Protein AF-A0A8X7RG15-F1 (afdb_monomer_lite)

pLDDT: mean 77.09, std 10.19, range [44.75, 89.31]

Secondary structure (DSSP, 8-state):
---------SSSPP---------------STT-EEEEEEEEEE-TTSSS-EEEEEEEEEE-------

Organism: Brassica carinata (NCBI:txid52824)

InterPro domains:
  IPR004314 Neprosin [PS52045] (1-67)
  IPR053168 Glutamic endopeptidase [PTHR31589] (13-63)

Sequence (67 aa):
MFNAISYVEGENKYYGTKLTINVWEPKIQQQYEFTFLQIWLLSDLFRKYLNNIEVGWQISRIYMVTN

Radius of gyration: 17.29 Å; chains: 1; bounding box: 40×29×44 Å

Structure (mmCIF, N/CA/C/O backbone):
data_AF-A0A8X7RG15-F1
#
_entry.id   AF-A0A8X7RG15-F1
#
loop_
_atom_site.group_PDB
_atom_site.id
_atom_site.type_symbol
_atom_site.label_atom_id
_atom_site.label_alt_id
_atom_site.label_comp_id
_atom_site.label_asym_id
_atom_site.label_entity_id
_atom_site.label_seq_id
_atom_site.pdbx_PDB_ins_code
_atom_site.Cartn_x
_atom_site.Cartn_y
_atom_site.Cartn_z
_atom_site.occupancy
_atom_site.B_iso_or_equiv
_atom_site.auth_seq_id
_atom_site.auth_comp_id
_atom_site.auth_asym_id
_atom_site.auth_atom_id
_atom_site.pdbx_PDB_model_num
ATOM 1 N N . MET A 1 1 ? -0.677 -7.092 11.742 1.00 54.69 1 MET A N 1
ATOM 2 C CA . MET A 1 1 ? -0.073 -6.339 10.624 1.00 54.69 1 MET A CA 1
ATOM 3 C C . MET A 1 1 ? 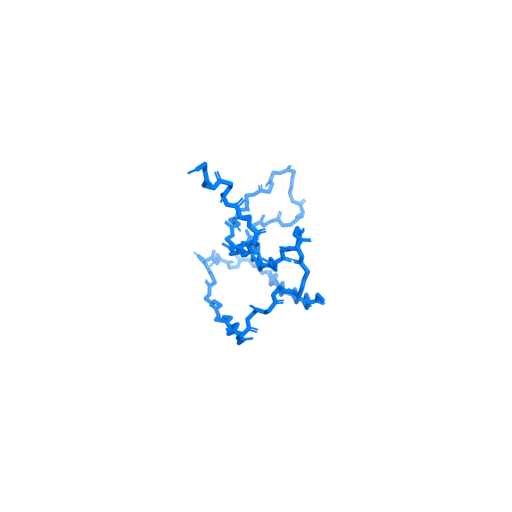0.201 -7.337 9.512 1.00 54.69 1 MET A C 1
ATOM 5 O O . MET A 1 1 ? 0.915 -8.297 9.764 1.00 54.69 1 MET A O 1
ATOM 9 N N . PHE A 1 2 ? -0.432 -7.181 8.350 1.00 62.31 2 PHE A N 1
ATOM 10 C CA . PHE A 1 2 ? -0.143 -8.006 7.175 1.00 62.31 2 PHE A CA 1
ATOM 11 C C . PHE A 1 2 ? 0.740 -7.184 6.245 1.00 62.31 2 PHE A C 1
ATOM 13 O O . PHE A 1 2 ? 0.333 -6.103 5.833 1.00 62.31 2 PHE A O 1
ATOM 20 N N . ASN A 1 3 ? 1.931 -7.694 5.943 1.00 75.50 3 ASN A N 1
ATOM 21 C CA . ASN A 1 3 ? 2.867 -7.056 5.027 1.00 75.50 3 ASN A CA 1
ATOM 22 C C . ASN A 1 3 ? 3.109 -8.005 3.856 1.00 75.50 3 ASN A C 1
ATOM 24 O O . ASN A 1 3 ? 3.326 -9.199 4.059 1.00 75.50 3 ASN A O 1
ATOM 28 N N . ALA A 1 4 ? 3.083 -7.468 2.644 1.00 81.88 4 ALA A N 1
ATOM 29 C CA . ALA A 1 4 ? 3.470 -8.173 1.434 1.00 81.88 4 ALA A CA 1
ATOM 30 C C . ALA A 1 4 ? 4.373 -7.251 0.618 1.00 81.88 4 ALA A C 1
ATOM 32 O O . ALA A 1 4 ? 4.120 -6.049 0.531 1.00 81.88 4 ALA A O 1
ATOM 33 N N . ILE A 1 5 ? 5.428 -7.816 0.039 1.00 84.44 5 ILE A N 1
ATOM 34 C CA . ILE A 1 5 ? 6.369 -7.092 -0.812 1.00 84.44 5 ILE A CA 1
ATOM 35 C C . ILE A 1 5 ? 6.440 -7.840 -2.136 1.00 84.44 5 ILE A C 1
ATOM 37 O O . ILE A 1 5 ? 6.642 -9.052 -2.159 1.00 84.44 5 ILE A O 1
ATOM 41 N N . SER A 1 6 ? 6.268 -7.104 -3.229 1.00 83.12 6 SER A N 1
ATOM 42 C CA . SER A 1 6 ? 6.496 -7.596 -4.583 1.00 83.12 6 SER A CA 1
ATOM 43 C C . SER A 1 6 ? 7.594 -6.758 -5.216 1.00 83.12 6 SER A C 1
ATOM 45 O O . SER A 1 6 ? 7.554 -5.530 -5.140 1.00 83.12 6 SER A O 1
ATOM 47 N N . TYR A 1 7 ? 8.551 -7.423 -5.854 1.00 85.25 7 TYR A N 1
ATOM 48 C CA . TYR A 1 7 ? 9.672 -6.797 -6.541 1.00 85.25 7 TYR A CA 1
ATOM 49 C C . TYR A 1 7 ? 9.817 -7.396 -7.937 1.00 85.25 7 TYR A C 1
ATOM 51 O O . TYR A 1 7 ? 9.614 -8.594 -8.127 1.00 85.25 7 TYR A O 1
ATOM 59 N N . VAL A 1 8 ? 10.145 -6.546 -8.907 1.00 83.62 8 VAL A N 1
ATOM 60 C CA . VAL A 1 8 ? 10.402 -6.941 -10.290 1.00 83.62 8 VAL A CA 1
ATOM 61 C C . VAL A 1 8 ? 11.704 -6.285 -10.726 1.00 83.62 8 VAL A C 1
ATOM 63 O O . VAL A 1 8 ? 11.901 -5.089 -10.513 1.00 83.62 8 VAL A O 1
ATOM 66 N N . GLU A 1 9 ? 12.565 -7.075 -11.357 1.00 81.50 9 GLU A N 1
ATOM 67 C CA . GLU A 1 9 ? 13.828 -6.640 -11.944 1.00 81.50 9 GLU A CA 1
ATOM 68 C C . GLU A 1 9 ? 13.783 -6.861 -13.460 1.00 81.50 9 GLU A C 1
ATOM 70 O O . GLU A 1 9 ? 13.238 -7.856 -13.940 1.00 81.50 9 GLU A O 1
ATOM 75 N N . GLY A 1 10 ? 14.311 -5.914 -14.232 1.00 78.88 10 GLY A N 1
ATOM 76 C CA . GLY A 1 10 ? 14.393 -6.025 -15.684 1.00 78.88 10 GLY A CA 1
ATOM 77 C C . GLY A 1 10 ? 14.650 -4.684 -16.361 1.00 78.88 10 GLY A C 1
ATOM 78 O O . GLY A 1 10 ? 14.402 -3.625 -15.791 1.00 78.88 10 GLY A O 1
ATOM 79 N N . GLU A 1 11 ? 15.124 -4.737 -17.604 1.00 77.12 11 GLU A N 1
ATOM 80 C CA . GLU A 1 11 ? 15.463 -3.548 -18.402 1.00 77.12 11 GLU A CA 1
ATOM 81 C C . GLU A 1 11 ? 14.227 -2.824 -18.967 1.00 77.12 11 GLU A C 1
ATOM 83 O O . GLU A 1 11 ? 14.312 -1.695 -19.457 1.00 77.12 11 GLU A O 1
ATOM 88 N N . ASN A 1 12 ? 13.059 -3.466 -18.889 1.00 81.31 12 ASN A N 1
ATOM 89 C CA . ASN A 1 12 ? 11.809 -2.916 -19.389 1.00 81.31 12 ASN A CA 1
ATOM 90 C C . ASN A 1 12 ? 11.291 -1.786 -18.492 1.00 81.31 12 ASN A C 1
ATOM 92 O O . ASN A 1 12 ? 11.345 -1.850 -17.265 1.00 81.31 12 ASN A O 1
ATOM 96 N N . LYS A 1 13 ? 10.722 -0.752 -19.117 1.00 81.44 13 LYS A N 1
ATOM 97 C CA . LYS A 1 13 ? 10.058 0.340 -18.398 1.00 81.44 13 LYS A CA 1
ATOM 98 C C . LYS A 1 13 ? 8.699 -0.122 -17.874 1.00 81.44 13 LYS A C 1
ATOM 100 O O . LYS A 1 13 ? 7.846 -0.547 -18.650 1.00 81.44 13 LYS A O 1
ATOM 105 N N . TYR A 1 14 ? 8.484 0.039 -16.572 1.00 80.75 14 TYR A N 1
ATOM 106 C CA . TYR A 1 14 ? 7.199 -0.190 -15.913 1.00 80.75 14 TYR A CA 1
ATOM 107 C C . TYR A 1 14 ? 6.540 1.154 -15.603 1.00 80.75 14 TYR A C 1
ATOM 109 O O . TYR A 1 14 ? 7.165 2.039 -15.025 1.00 80.75 14 TYR A O 1
ATOM 117 N N . TYR A 1 15 ? 5.276 1.312 -15.993 1.00 82.94 15 TYR A N 1
ATOM 118 C CA . TYR A 1 15 ? 4.561 2.594 -15.903 1.00 82.94 15 TYR A CA 1
ATOM 119 C C . TYR A 1 15 ? 3.627 2.697 -14.693 1.00 82.94 15 TYR A C 1
ATOM 121 O O . TYR A 1 15 ? 3.062 3.755 -14.434 1.00 82.94 15 TYR A O 1
ATOM 129 N N . GLY A 1 16 ? 3.451 1.610 -13.948 1.00 78.94 16 GLY A N 1
ATOM 130 C CA . GLY A 1 16 ? 2.600 1.583 -12.771 1.00 78.94 16 GLY A CA 1
ATOM 131 C C . GLY A 1 16 ? 2.271 0.164 -12.339 1.00 78.94 16 GLY A C 1
ATOM 132 O O . GLY A 1 16 ? 2.707 -0.813 -12.946 1.00 78.94 16 GLY A O 1
ATOM 133 N N . THR A 1 17 ? 1.475 0.069 -11.282 1.00 79.50 17 THR A N 1
ATOM 134 C CA . THR A 1 17 ? 0.943 -1.187 -10.762 1.00 79.50 17 THR A CA 1
ATOM 135 C C . THR A 1 17 ? -0.536 -1.014 -10.447 1.00 79.50 17 THR A C 1
ATOM 137 O O . THR A 1 17 ? -0.986 0.087 -10.124 1.00 79.50 17 THR A O 1
ATOM 140 N N . LYS A 1 18 ? -1.302 -2.101 -10.543 1.00 84.12 18 LYS A N 1
ATOM 141 C CA . LYS A 1 18 ? -2.691 -2.147 -10.091 1.00 84.12 18 LYS A CA 1
ATOM 142 C C . LYS A 1 18 ? -2.780 -3.156 -8.960 1.00 84.12 18 LYS A C 1
ATOM 144 O O . LYS A 1 18 ? -2.517 -4.336 -9.161 1.00 84.12 18 LYS A O 1
ATOM 149 N N . LEU A 1 19 ? -3.183 -2.679 -7.789 1.00 79.94 19 LEU A N 1
ATOM 150 C CA . LEU A 1 19 ? -3.401 -3.494 -6.603 1.00 79.94 19 LEU A CA 1
ATOM 151 C C . LEU A 1 19 ? -4.850 -3.334 -6.140 1.00 79.94 19 LEU A C 1
ATOM 153 O O . LEU A 1 19 ? -5.428 -2.252 -6.235 1.00 79.94 19 LEU A O 1
ATOM 157 N N . THR A 1 20 ? -5.435 -4.411 -5.627 1.00 82.69 20 THR A N 1
ATOM 158 C CA . THR A 1 20 ? -6.740 -4.383 -4.965 1.00 82.69 20 THR A CA 1
ATOM 159 C C . THR A 1 20 ? -6.566 -4.899 -3.550 1.00 82.69 20 THR A C 1
ATOM 161 O O . THR A 1 20 ? -6.060 -6.000 -3.346 1.00 82.69 20 THR A O 1
ATOM 164 N N . ILE A 1 21 ? -6.986 -4.093 -2.581 1.00 78.56 21 ILE A N 1
ATOM 165 C CA . ILE A 1 21 ? -6.991 -4.450 -1.168 1.00 78.56 21 ILE A CA 1
ATOM 166 C C . ILE A 1 21 ? -8.438 -4.450 -0.704 1.00 78.56 21 ILE A C 1
ATOM 168 O O . ILE A 1 21 ? -9.141 -3.456 -0.864 1.00 78.56 21 ILE A O 1
ATOM 172 N N . ASN A 1 22 ? -8.861 -5.557 -0.104 1.00 79.81 22 ASN A N 1
ATOM 1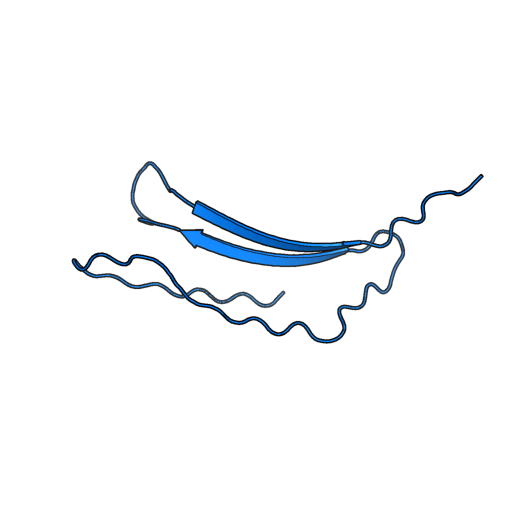73 C CA . ASN A 1 22 ? -10.160 -5.652 0.542 1.00 79.81 22 ASN A CA 1
ATOM 174 C C . ASN A 1 22 ? -9.964 -5.527 2.050 1.00 79.81 22 ASN A C 1
ATOM 176 O O . ASN A 1 22 ? -9.302 -6.364 2.664 1.00 79.81 22 ASN A O 1
ATOM 180 N N . VAL A 1 23 ? -10.542 -4.483 2.636 1.00 75.06 23 VAL A N 1
ATOM 181 C CA . VAL A 1 23 ? -10.555 -4.277 4.086 1.00 75.06 23 VAL A CA 1
ATOM 182 C C . VAL A 1 23 ? -11.962 -4.575 4.579 1.00 75.06 23 VAL A C 1
ATOM 184 O O . VAL A 1 23 ? -12.900 -3.862 4.235 1.00 75.06 23 VAL A O 1
ATOM 187 N N . TRP A 1 24 ? -12.112 -5.631 5.374 1.00 74.88 24 TRP A N 1
ATOM 188 C CA . TRP A 1 24 ? -13.402 -6.014 5.940 1.00 74.88 24 TRP A CA 1
ATOM 189 C C . TRP A 1 24 ? -13.478 -5.606 7.406 1.00 74.88 24 TRP A C 1
ATOM 191 O O . TRP A 1 24 ? -12.640 -6.010 8.205 1.00 74.88 24 TRP A O 1
ATOM 201 N N . GLU A 1 25 ? -14.493 -4.796 7.718 1.00 77.25 25 GLU A N 1
ATOM 202 C CA . GLU A 1 25 ? -14.907 -4.410 9.073 1.00 77.25 25 GLU A CA 1
ATOM 203 C C . GLU A 1 25 ? -13.736 -4.004 10.003 1.00 77.25 25 GLU A C 1
ATOM 205 O O . GLU A 1 25 ? -13.487 -4.661 11.016 1.00 77.25 25 GLU A O 1
ATOM 210 N N . PRO A 1 26 ? -12.985 -2.927 9.687 1.00 71.88 26 PRO A N 1
ATOM 211 C CA . PRO A 1 26 ? -11.890 -2.475 10.539 1.00 71.88 26 PRO A CA 1
ATOM 212 C C . PRO A 1 26 ? -12.442 -2.001 11.893 1.00 71.88 26 PRO A C 1
ATOM 214 O O . PRO A 1 26 ? -13.125 -0.979 11.981 1.00 71.88 26 PRO A O 1
ATOM 217 N N . LYS A 1 27 ? -12.164 -2.762 12.958 1.00 71.62 27 LYS A N 1
ATOM 218 C CA . LYS A 1 27 ? -12.619 -2.469 14.323 1.00 71.62 27 LYS A CA 1
ATOM 219 C C . LYS A 1 27 ? -11.501 -1.824 15.128 1.00 71.62 27 LYS A C 1
ATOM 221 O O . LYS A 1 27 ? -10.435 -2.401 15.294 1.00 71.62 27 LYS A O 1
ATOM 226 N N . ILE A 1 28 ? -11.802 -0.663 15.692 1.00 74.00 28 ILE A N 1
ATOM 227 C CA . ILE A 1 28 ? -11.039 -0.041 16.779 1.00 74.00 28 ILE A CA 1
ATOM 228 C C . ILE A 1 28 ? -11.733 -0.406 18.096 1.00 74.00 28 ILE A C 1
ATOM 230 O O . ILE A 1 28 ? -12.922 -0.107 18.258 1.00 74.00 28 ILE A O 1
ATOM 234 N N . GLN A 1 29 ? -11.049 -1.117 18.992 1.00 71.00 29 GLN A N 1
ATOM 235 C CA . GLN A 1 29 ? -11.649 -1.696 20.201 1.00 71.00 29 GLN A CA 1
ATOM 236 C C . GLN A 1 29 ? -11.596 -0.729 21.389 1.00 71.00 29 GLN A C 1
ATOM 238 O O . GLN A 1 29 ? -12.530 -0.706 22.189 1.00 71.00 29 GLN A O 1
ATOM 243 N N . GLN A 1 30 ? -10.554 0.100 21.474 1.00 77.94 30 GLN A N 1
ATOM 244 C CA . GLN A 1 30 ? -10.310 1.001 22.604 1.00 77.94 30 GLN A CA 1
ATOM 245 C C . GLN A 1 30 ? -10.330 2.481 22.196 1.00 77.94 30 GLN A C 1
ATOM 247 O O . GLN A 1 30 ? -10.212 2.851 21.023 1.00 77.94 30 GLN A O 1
ATOM 252 N N . GLN A 1 31 ? -10.497 3.352 23.192 1.00 73.50 31 GLN A N 1
ATOM 253 C CA . GLN A 1 31 ? -10.314 4.791 23.022 1.00 73.50 31 GLN A CA 1
ATOM 254 C C . GLN A 1 31 ? -8.837 5.070 22.714 1.00 73.50 31 GLN A C 1
ATOM 256 O O . GLN A 1 31 ? -7.961 4.455 23.313 1.00 73.50 31 GLN A O 1
ATOM 261 N N . TYR A 1 32 ? -8.574 5.990 21.783 1.00 78.56 32 TYR A N 1
ATOM 262 C CA . TYR A 1 32 ? -7.224 6.317 21.300 1.00 78.56 32 TYR A CA 1
ATOM 263 C C . TYR A 1 32 ? -6.526 5.216 20.479 1.00 78.56 32 TYR A C 1
ATOM 265 O O . TYR A 1 32 ? -5.329 5.314 20.219 1.00 78.56 32 TYR A O 1
ATOM 273 N N . GLU A 1 33 ? -7.260 4.209 19.998 1.00 82.94 33 GLU A N 1
ATOM 274 C CA . GLU A 1 33 ? -6.753 3.286 18.979 1.00 82.94 33 GLU A CA 1
ATOM 275 C C . GLU A 1 33 ? -6.977 3.807 17.556 1.00 82.94 33 GLU A C 1
ATOM 277 O O . GLU A 1 33 ? -7.927 4.545 17.259 1.00 82.94 33 GLU A O 1
ATOM 282 N N . PHE A 1 34 ? -6.108 3.349 16.655 1.00 81.50 34 PHE A N 1
ATOM 283 C CA . PHE A 1 34 ? -6.247 3.560 15.225 1.00 81.50 34 PHE A CA 1
ATOM 284 C C . PHE A 1 34 ? -5.991 2.270 14.443 1.00 81.50 34 PHE A C 1
ATOM 286 O O . PHE A 1 34 ? -5.215 1.406 14.846 1.00 81.50 34 PHE A O 1
ATOM 293 N N . THR A 1 35 ? -6.655 2.154 13.297 1.00 82.44 35 THR A N 1
ATOM 294 C CA . THR A 1 35 ? -6.333 1.174 12.258 1.00 82.44 35 THR A CA 1
ATOM 295 C C . THR A 1 35 ? -5.699 1.908 11.090 1.00 82.44 35 THR A C 1
ATOM 297 O O . THR A 1 35 ? -6.179 2.970 10.688 1.00 82.44 35 THR A O 1
ATOM 300 N N . PHE A 1 36 ? -4.630 1.337 10.543 1.00 85.75 36 PHE A N 1
ATOM 301 C CA . PHE A 1 36 ? -3.869 1.926 9.452 1.00 85.75 36 PHE A CA 1
ATOM 302 C C . PHE A 1 36 ? -3.628 0.904 8.343 1.00 85.75 36 PHE A C 1
ATOM 304 O O . PHE A 1 36 ? -3.256 -0.242 8.607 1.00 85.75 36 PHE A O 1
ATOM 311 N N . LEU A 1 37 ? -3.843 1.340 7.106 1.00 86.50 37 LEU A N 1
ATOM 312 C CA . LEU A 1 37 ? -3.515 0.613 5.888 1.00 86.50 37 LEU A CA 1
ATOM 313 C C . LEU A 1 37 ? -2.641 1.510 5.017 1.00 86.50 37 LEU A C 1
ATOM 315 O O . LEU A 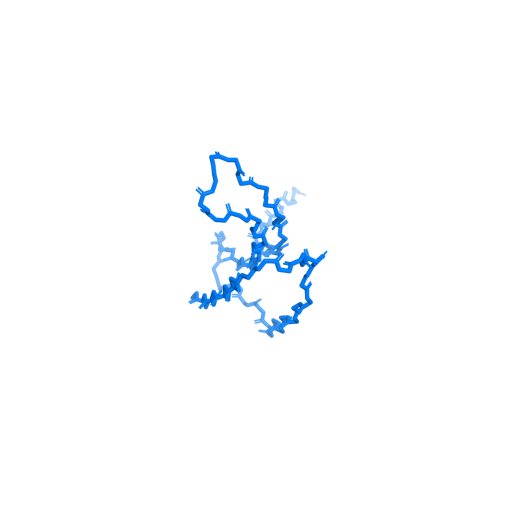1 37 ? -2.958 2.684 4.846 1.00 86.50 37 LEU A O 1
ATOM 319 N N . GLN A 1 38 ? -1.594 0.946 4.425 1.00 89.19 38 GLN A N 1
ATOM 320 C CA . GLN A 1 38 ? -0.657 1.687 3.595 1.00 89.19 38 GLN A CA 1
ATOM 321 C C . GLN A 1 38 ? -0.138 0.829 2.445 1.00 89.19 38 GLN A C 1
ATOM 323 O O . GLN A 1 38 ? 0.062 -0.378 2.594 1.00 89.19 38 GLN A O 1
ATOM 328 N N . ILE A 1 39 ? 0.106 1.474 1.311 1.00 88.81 39 ILE A N 1
ATOM 329 C CA . ILE A 1 39 ? 0.797 0.934 0.146 1.00 88.81 39 ILE A CA 1
ATOM 330 C C . ILE A 1 39 ? 1.924 1.898 -0.207 1.00 88.81 39 ILE A C 1
ATOM 332 O O . ILE A 1 39 ? 1.721 3.111 -0.253 1.00 88.81 39 ILE A O 1
ATOM 336 N N . TRP A 1 40 ? 3.081 1.327 -0.528 1.00 87.94 40 TRP A N 1
ATOM 337 C CA . TRP A 1 40 ? 4.234 2.046 -1.046 1.00 87.94 40 TRP A CA 1
ATOM 338 C C . TRP A 1 40 ? 4.557 1.513 -2.438 1.00 87.94 40 TRP A C 1
ATOM 340 O O . TRP A 1 40 ? 4.768 0.312 -2.610 1.00 87.94 40 TRP A O 1
ATOM 350 N N . LEU A 1 41 ? 4.615 2.398 -3.428 1.00 87.38 41 LEU A N 1
ATOM 351 C CA . LEU A 1 41 ? 5.192 2.102 -4.734 1.00 87.38 41 LEU A CA 1
ATOM 352 C C . LEU A 1 41 ? 6.535 2.815 -4.825 1.00 87.38 41 LEU A C 1
ATOM 354 O O . LEU A 1 41 ? 6.575 4.042 -4.855 1.00 87.38 41 LEU A O 1
ATOM 358 N N . LEU A 1 42 ? 7.621 2.047 -4.860 1.00 86.38 42 LEU A N 1
ATOM 359 C CA . LEU A 1 42 ? 8.979 2.573 -4.945 1.00 86.38 42 LEU A CA 1
ATOM 360 C C . LEU A 1 42 ? 9.530 2.351 -6.350 1.00 86.38 42 LEU A C 1
ATOM 362 O O . LEU A 1 42 ? 9.473 1.235 -6.871 1.00 86.38 42 LEU A O 1
ATOM 366 N N . SER A 1 43 ? 10.105 3.394 -6.945 1.00 82.38 43 SER A N 1
ATOM 367 C CA . SER A 1 43 ? 10.973 3.231 -8.107 1.00 82.38 43 SER A CA 1
ATOM 368 C C . SER A 1 43 ? 12.416 3.065 -7.649 1.00 82.38 43 SER A C 1
ATOM 370 O O . SER A 1 43 ? 12.886 3.860 -6.836 1.00 82.38 43 SER A O 1
ATOM 372 N N . ASP A 1 44 ? 13.126 2.119 -8.261 1.00 76.19 44 ASP A N 1
ATOM 373 C CA . ASP A 1 44 ? 14.590 2.077 -8.246 1.00 76.19 44 ASP A CA 1
ATOM 374 C C . ASP A 1 44 ? 15.211 1.936 -6.840 1.00 76.19 44 ASP A C 1
ATOM 376 O O . ASP A 1 44 ? 15.948 2.799 -6.365 1.00 76.19 44 ASP A O 1
ATOM 380 N N . LEU A 1 45 ? 14.902 0.810 -6.180 1.00 68.81 45 LEU A N 1
ATOM 381 C CA . LEU A 1 45 ? 15.239 0.482 -4.782 1.00 68.81 45 LEU A CA 1
ATOM 382 C C . LEU A 1 45 ? 16.720 0.653 -4.387 1.00 68.81 45 LEU A C 1
ATOM 384 O O . LEU A 1 45 ? 17.013 0.739 -3.197 1.00 68.81 45 LEU A O 1
ATOM 388 N N . PHE A 1 46 ? 17.643 0.705 -5.351 1.00 69.94 46 PHE A N 1
ATOM 389 C CA . PHE A 1 46 ? 19.089 0.751 -5.109 1.00 69.94 46 PHE A CA 1
ATOM 390 C C . PHE A 1 46 ? 19.752 2.074 -5.519 1.00 69.94 46 PHE A C 1
ATOM 392 O O . PHE A 1 46 ? 20.975 2.202 -5.413 1.00 69.94 46 PHE A O 1
ATOM 399 N N . ARG A 1 47 ? 18.988 3.077 -5.975 1.00 68.88 47 ARG A N 1
ATOM 400 C CA . ARG A 1 47 ? 19.538 4.407 -6.276 1.00 68.88 47 ARG A CA 1
ATOM 401 C C . ARG A 1 47 ? 19.415 5.367 -5.100 1.00 68.88 47 ARG A C 1
ATOM 403 O O . ARG A 1 47 ? 18.531 5.276 -4.260 1.00 68.88 47 ARG A O 1
ATOM 410 N N . LYS A 1 48 ? 20.325 6.347 -5.082 1.00 67.62 48 LYS A N 1
ATOM 411 C CA . LYS A 1 48 ? 20.458 7.379 -4.038 1.00 67.62 48 LYS A CA 1
ATOM 412 C C . LYS A 1 48 ? 19.189 8.221 -3.828 1.00 67.62 48 LYS A C 1
ATOM 414 O O . LYS A 1 48 ? 19.026 8.798 -2.758 1.00 67.62 48 LYS A O 1
ATOM 419 N N . TYR A 1 49 ? 18.316 8.299 -4.832 1.00 65.50 49 TYR A N 1
ATOM 420 C CA . TYR A 1 49 ? 17.059 9.040 -4.781 1.00 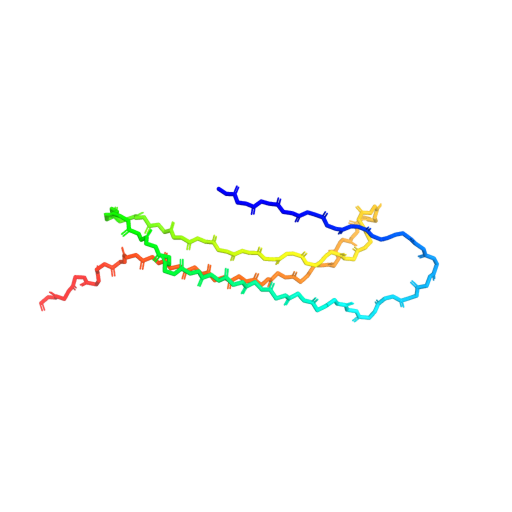65.50 49 TYR A CA 1
ATOM 421 C C . TYR A 1 49 ? 15.909 8.097 -5.125 1.00 65.50 49 TYR A C 1
ATOM 423 O O . TYR A 1 49 ? 15.776 7.667 -6.270 1.00 65.50 49 TYR A O 1
ATOM 431 N N . LEU A 1 50 ? 15.104 7.778 -4.116 1.00 75.50 50 LEU A N 1
ATOM 432 C CA . LEU A 1 50 ? 13.899 6.975 -4.257 1.00 75.50 50 LEU A CA 1
ATOM 433 C C . LEU A 1 50 ? 12.735 7.914 -4.561 1.00 75.50 50 LEU A C 1
ATOM 435 O O . LEU A 1 50 ? 12.413 8.775 -3.743 1.00 75.50 50 LEU A O 1
ATOM 439 N N . ASN A 1 51 ? 12.092 7.740 -5.714 1.00 79.50 51 ASN A N 1
ATOM 440 C CA . ASN A 1 51 ? 10.757 8.292 -5.908 1.00 79.50 51 ASN A CA 1
ATOM 441 C C . ASN A 1 51 ? 9.760 7.268 -5.374 1.00 79.50 51 ASN A C 1
ATOM 443 O O . ASN A 1 51 ? 9.762 6.107 -5.802 1.00 79.50 51 ASN A O 1
ATOM 447 N N . ASN A 1 52 ? 8.924 7.692 -4.434 1.00 85.25 52 ASN A N 1
ATOM 448 C CA . ASN A 1 52 ? 7.869 6.866 -3.877 1.00 85.25 52 ASN A CA 1
ATOM 449 C C . ASN A 1 52 ? 6.499 7.516 -4.075 1.00 85.25 52 ASN A C 1
ATOM 451 O O . ASN A 1 52 ? 6.340 8.734 -4.027 1.00 85.25 52 ASN A O 1
ATOM 455 N N . ILE A 1 53 ? 5.498 6.669 -4.283 1.00 86.94 53 ILE A N 1
ATOM 456 C CA . ILE A 1 53 ? 4.094 7.029 -4.126 1.00 86.94 53 ILE A CA 1
ATOM 457 C C . ILE A 1 53 ? 3.590 6.273 -2.906 1.00 86.94 53 ILE A C 1
ATOM 459 O O . ILE A 1 53 ? 3.748 5.054 -2.814 1.00 86.94 53 ILE A O 1
ATOM 463 N N . GLU A 1 54 ? 2.983 7.004 -1.984 1.00 89.31 54 GLU A N 1
ATOM 464 C CA . GLU A 1 54 ? 2.415 6.462 -0.760 1.00 89.31 54 GLU A CA 1
ATOM 465 C C . GLU A 1 54 ? 0.916 6.743 -0.734 1.00 89.31 54 GLU A C 1
ATOM 467 O O . GLU A 1 54 ? 0.475 7.873 -0.953 1.00 89.31 54 GLU A O 1
ATOM 472 N N . VAL A 1 55 ? 0.125 5.700 -0.501 1.00 88.00 55 VAL A N 1
ATOM 473 C CA . VAL A 1 55 ? -1.332 5.807 -0.393 1.00 88.00 55 VAL A CA 1
ATOM 474 C C . VAL A 1 55 ? -1.787 4.958 0.777 1.00 88.00 55 VAL A C 1
ATOM 476 O O . VAL A 1 55 ? -1.351 3.818 0.933 1.00 88.00 55 VAL A O 1
ATOM 479 N N . GLY A 1 56 ? -2.686 5.490 1.595 1.00 87.81 56 GLY A N 1
ATOM 480 C CA . GLY A 1 56 ? -3.166 4.783 2.768 1.00 87.81 56 GLY A CA 1
ATOM 481 C C . GLY A 1 56 ? -4.501 5.290 3.275 1.00 87.81 56 GLY A C 1
ATOM 482 O O . GLY A 1 56 ? -5.020 6.312 2.827 1.00 87.81 56 GLY A O 1
ATOM 483 N N . TRP A 1 57 ? -5.048 4.542 4.225 1.00 86.12 57 TRP A N 1
ATOM 484 C CA . TRP A 1 57 ? -6.265 4.884 4.940 1.00 86.12 57 TRP A CA 1
ATOM 485 C C . TRP A 1 57 ? -6.020 4.755 6.440 1.00 86.12 57 TRP A C 1
ATOM 487 O O . TRP A 1 57 ? -5.480 3.749 6.905 1.00 86.12 57 TRP A O 1
ATOM 497 N N . GLN A 1 58 ? -6.438 5.764 7.200 1.00 85.00 58 GLN A N 1
ATOM 498 C CA . GLN A 1 58 ? -6.362 5.769 8.656 1.00 85.00 58 GLN A CA 1
ATOM 499 C C . GLN A 1 58 ? -7.764 5.933 9.235 1.00 85.00 58 GLN A C 1
ATOM 501 O O . GLN A 1 58 ? -8.505 6.832 8.842 1.00 85.00 58 GLN A O 1
ATOM 506 N N . ILE A 1 59 ? -8.117 5.080 10.192 1.00 82.88 59 ILE A N 1
ATOM 507 C CA . ILE A 1 59 ? -9.360 5.184 10.963 1.00 82.88 59 ILE A CA 1
ATOM 508 C C . ILE A 1 59 ? -8.971 5.344 12.424 1.00 82.88 59 ILE A C 1
ATOM 510 O O . ILE A 1 59 ? -8.298 4.473 12.970 1.00 82.88 59 ILE A O 1
ATOM 514 N N . SER A 1 60 ?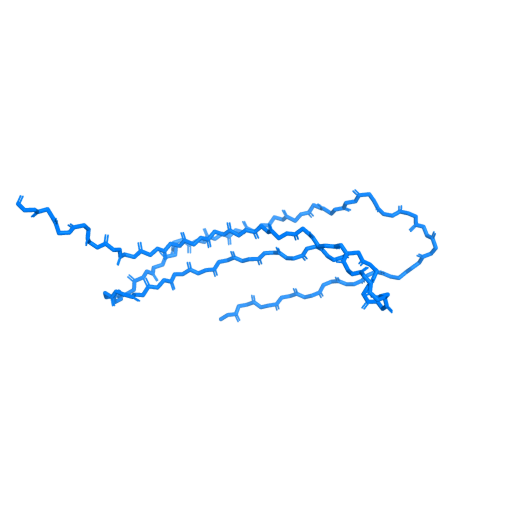 -9.404 6.427 13.064 1.00 83.44 60 SER A N 1
ATOM 515 C CA . SER A 1 60 ? -9.208 6.664 14.496 1.00 83.44 60 SER A CA 1
ATOM 516 C C . SER A 1 60 ? -10.525 7.059 15.165 1.00 83.44 60 SER A C 1
ATOM 518 O O . SER A 1 60 ? -11.376 7.707 14.551 1.00 83.44 60 SER A O 1
ATOM 520 N N . ARG A 1 61 ? -10.710 6.677 16.437 1.00 70.06 61 ARG A N 1
ATOM 521 C CA . ARG A 1 61 ? -11.785 7.228 17.279 1.00 70.06 61 ARG A CA 1
ATOM 522 C C . ARG A 1 61 ? -11.218 8.401 18.067 1.00 70.06 61 ARG A C 1
ATOM 524 O O . ARG A 1 61 ? -10.593 8.205 19.107 1.00 70.06 61 ARG A O 1
ATOM 531 N N . ILE A 1 62 ? -11.457 9.615 17.582 1.00 66.25 62 ILE A N 1
ATOM 532 C CA . ILE A 1 62 ? -11.305 10.832 18.380 1.00 66.25 62 ILE A CA 1
ATOM 533 C C . ILE A 1 62 ? -12.722 11.318 18.655 1.00 66.25 62 ILE A C 1
ATOM 535 O O . ILE A 1 62 ? -13.403 11.786 17.745 1.00 66.25 62 ILE A O 1
ATOM 539 N N . TYR A 1 63 ? -13.199 11.170 19.891 1.00 58.69 63 TYR A N 1
ATOM 540 C CA . TYR A 1 63 ? -14.389 11.909 20.295 1.00 58.69 63 TYR A CA 1
ATOM 541 C C . TYR A 1 63 ? -14.008 13.389 20.259 1.00 58.69 63 TYR A C 1
ATOM 543 O O . TYR A 1 63 ? -13.142 13.822 21.021 1.00 58.69 63 TYR A O 1
ATOM 551 N N . MET A 1 64 ? -14.613 14.161 19.352 1.00 53.03 64 MET A N 1
ATOM 552 C CA . MET A 1 64 ? -14.690 15.600 19.568 1.00 53.03 64 MET A CA 1
ATOM 553 C C . MET A 1 64 ? -15.443 15.768 20.884 1.00 53.03 64 MET A C 1
ATOM 555 O O . MET A 1 64 ? -16.570 15.290 21.007 1.00 53.03 64 MET A O 1
ATOM 559 N N . VAL A 1 65 ? -14.804 16.379 21.881 1.00 54.28 65 VAL A N 1
ATOM 560 C CA . VAL A 1 65 ? -15.518 16.870 23.058 1.00 54.28 65 VAL A CA 1
ATOM 561 C C . VAL A 1 65 ? -16.478 17.932 22.531 1.00 54.28 65 VAL A C 1
ATOM 563 O O . VAL A 1 65 ? -16.070 19.051 22.233 1.00 54.28 65 VAL A O 1
ATOM 566 N N . THR A 1 66 ? -17.732 17.557 22.299 1.00 45.94 66 THR A N 1
ATOM 567 C CA . THR A 1 66 ? -18.803 18.528 22.099 1.00 45.94 66 THR A CA 1
ATOM 568 C C . THR A 1 66 ? -19.123 19.095 23.474 1.00 45.94 66 THR A C 1
ATOM 570 O O . THR A 1 66 ? -19.566 18.343 24.344 1.00 45.94 66 THR A O 1
ATOM 573 N N . ASN A 1 67 ? -18.807 20.379 23.664 1.00 44.75 67 ASN A N 1
ATOM 574 C CA . ASN A 1 67 ? -19.276 21.177 24.800 1.00 44.75 67 ASN A CA 1
ATOM 575 C C . ASN A 1 67 ? -20.804 21.203 24.864 1.00 44.75 67 ASN A C 1
ATOM 577 O O . ASN A 1 67 ? -21.426 21.234 23.776 1.00 44.75 67 ASN A O 1
#

Foldseek 3Di:
DDDDDDD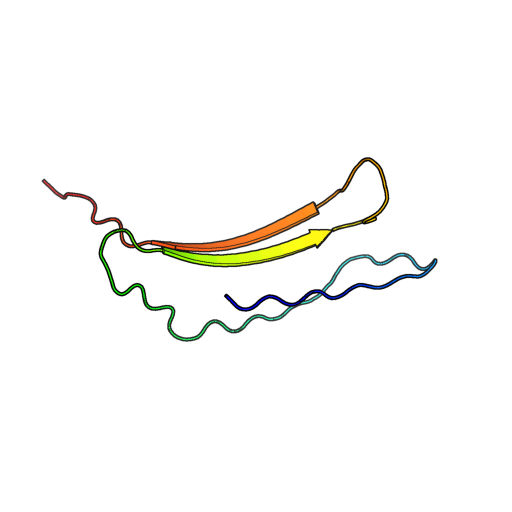DDDPDDDDDDDDDDDDPDDDDDDAFDKDKDKDKDWDDPPDPDIDIDMDMDMDHDDPPPDD